Protein AF-A0A401PZD2-F1 (afdb_monomer)

Sequence (175 aa):
VLASPDSHFILQYQPGDPDLSYSVPRQEKLTFEGVVVQRAECRPAVNESYMRLKRQQIEESSKPFRLSLQLDKAVTTNYKPVSNHQYNIEYERKKKEDGKRARADRQQVLDMLFSAFEKHQYYNIKDLVDITKQPVTYLKEILREIGIYNVKGTHKNTWELKPEYRHYQSEDKSE

Radius of gyration: 40.6 Å; Cα contacts (8 Å, |Δi|>4): 79; chains: 1; bounding box: 73×60×98 Å

InterPro domains:
  IPR003196 Transcription initiation factor IIF, beta subunit [PTHR10445] (23-169)
  IPR036388 Winged helix-like DNA-binding domain superfamily [G3DSA:1.10.10.10] (101-169)
  IPR036390 Winged helix DNA-binding domain superfamily [SSF46785] (101-168)
  IPR040450 TFIIF beta subunit, HTH domain [PF02270] (102-166)

Secondary structure (DSSP, 8-state):
-PPPTT--------TT---------S---------------------HHHHHHHHHHHHHHTS-S------SS--TT--------HHHHHHHHHHHH--------HHHHHHHHHHHHHH-S-EEHHHHHHHH---HHHHHHHHHHHEEEE-SSTTTTEEEE-GGG----------

Mean predicted aligned error: 18.74 Å

Organism: Scyliorhinus torazame (NCBI:txid75743)

Structure (mmCIF, N/CA/C/O backbone):
data_AF-A0A401PZD2-F1
#
_entry.id   AF-A0A401PZD2-F1
#
loop_
_atom_site.group_PDB
_atom_site.id
_atom_site.type_symbol
_atom_site.label_atom_id
_atom_site.label_alt_id
_atom_site.label_comp_id
_atom_site.label_asym_id
_atom_site.label_entity_id
_atom_site.label_seq_id
_atom_site.pdbx_PDB_ins_code
_atom_site.Cartn_x
_atom_site.Cartn_y
_atom_site.Cartn_z
_atom_site.occupancy
_atom_site.B_iso_or_equiv
_atom_site.auth_seq_id
_atom_site.auth_comp_id
_atom_site.auth_asym_id
_atom_site.auth_atom_id
_atom_site.pdbx_PDB_model_num
ATOM 1 N N . VAL A 1 1 ? 44.143 17.917 -51.387 1.00 34.00 1 VAL A N 1
ATOM 2 C CA . VAL A 1 1 ? 44.720 19.104 -50.715 1.00 34.00 1 VAL A CA 1
ATOM 3 C C . VAL A 1 1 ? 45.339 18.612 -49.423 1.00 34.00 1 VAL A C 1
ATOM 5 O O . VAL A 1 1 ? 44.671 17.895 -48.691 1.00 34.00 1 VAL A O 1
ATOM 8 N N . LEU A 1 2 ? 46.642 18.836 -49.272 1.00 31.80 2 LEU A N 1
ATOM 9 C CA . LEU A 1 2 ? 47.513 18.228 -48.263 1.00 31.80 2 LEU A CA 1
ATOM 10 C C . LEU A 1 2 ? 47.107 18.678 -46.849 1.00 31.80 2 LEU A C 1
ATOM 12 O O . LEU A 1 2 ? 46.823 19.855 -46.643 1.00 31.80 2 LEU A O 1
ATOM 16 N N . ALA A 1 3 ? 47.051 17.737 -45.905 1.00 38.78 3 ALA A N 1
ATOM 17 C CA . ALA A 1 3 ? 46.705 18.002 -44.512 1.00 38.78 3 ALA A CA 1
ATOM 18 C C . ALA A 1 3 ? 47.879 18.690 -43.796 1.00 38.78 3 ALA A C 1
ATOM 20 O O . ALA A 1 3 ? 48.994 18.169 -43.797 1.00 38.78 3 ALA A O 1
ATOM 21 N N . SER A 1 4 ? 47.618 19.863 -43.216 1.00 35.88 4 SER A N 1
ATOM 22 C CA . SER A 1 4 ? 48.575 20.605 -42.391 1.00 35.88 4 SER A CA 1
ATOM 23 C C . SER A 1 4 ? 48.623 20.008 -40.970 1.00 35.88 4 SER A C 1
ATOM 25 O O . SER A 1 4 ? 47.561 19.616 -40.477 1.00 35.88 4 SER A O 1
ATOM 27 N N . PRO A 1 5 ? 49.785 19.942 -40.287 1.00 45.09 5 PRO A N 1
ATOM 28 C CA . PRO A 1 5 ? 49.939 19.201 -39.025 1.00 45.09 5 PRO A CA 1
ATOM 29 C C . PRO A 1 5 ? 49.240 19.826 -37.803 1.00 45.09 5 PRO A C 1
ATOM 31 O O . PRO A 1 5 ? 49.115 19.154 -36.785 1.00 45.09 5 PRO A O 1
ATOM 34 N N . ASP A 1 6 ? 48.745 21.064 -37.903 1.00 40.62 6 ASP A N 1
ATOM 35 C CA . ASP A 1 6 ? 48.256 21.855 -36.755 1.00 40.62 6 ASP A CA 1
ATOM 36 C C . ASP A 1 6 ? 46.724 21.882 -36.592 1.00 40.62 6 ASP A C 1
ATOM 38 O O . ASP A 1 6 ? 46.154 22.796 -35.998 1.00 40.62 6 ASP A O 1
ATOM 42 N N . SER A 1 7 ? 46.006 20.891 -37.122 1.00 39.03 7 SER A N 1
ATOM 43 C CA . SER A 1 7 ? 44.547 20.830 -36.947 1.00 39.03 7 SER A CA 1
ATOM 44 C C . SER A 1 7 ? 44.181 20.073 -35.669 1.00 39.03 7 SER A C 1
ATOM 46 O O . SER A 1 7 ? 44.015 18.853 -35.684 1.00 39.03 7 SER A O 1
ATOM 48 N N . HIS A 1 8 ? 44.025 20.796 -34.557 1.00 43.56 8 HIS A N 1
ATOM 49 C CA . HIS A 1 8 ? 43.395 20.258 -33.349 1.00 43.56 8 HIS A CA 1
ATOM 50 C C . HIS A 1 8 ? 41.897 20.017 -33.604 1.00 43.56 8 HIS A C 1
ATOM 52 O O . HIS A 1 8 ? 41.100 20.950 -33.696 1.00 43.56 8 HIS A O 1
ATOM 58 N N . PHE A 1 9 ? 41.505 18.749 -33.736 1.00 40.06 9 PHE A N 1
ATOM 59 C CA . PHE A 1 9 ? 40.105 18.345 -33.855 1.00 40.06 9 PHE A CA 1
ATOM 60 C C . PHE A 1 9 ? 39.443 18.335 -32.472 1.00 40.06 9 PHE A C 1
ATOM 62 O O . PHE A 1 9 ? 39.779 17.509 -31.627 1.00 40.06 9 PHE A O 1
ATOM 69 N N . ILE A 1 10 ? 38.465 19.216 -32.250 1.00 50.12 10 ILE A N 1
ATOM 70 C CA . ILE A 1 10 ? 37.582 19.136 -31.081 1.00 50.12 10 ILE A CA 1
ATOM 71 C C . ILE A 1 10 ? 36.408 18.220 -31.439 1.00 50.12 10 ILE A C 1
ATOM 73 O O . ILE A 1 10 ? 35.514 18.594 -32.199 1.00 50.12 10 ILE A O 1
ATOM 77 N N . LEU A 1 11 ? 36.414 17.000 -30.900 1.00 39.97 11 LEU A N 1
ATOM 78 C CA . LEU A 1 11 ? 35.271 16.091 -30.964 1.00 39.97 11 LEU A CA 1
ATOM 79 C C . LEU A 1 11 ? 34.223 16.545 -29.940 1.00 39.97 11 LEU A C 1
ATOM 81 O O . LEU A 1 11 ? 34.422 16.412 -28.735 1.00 39.97 11 LEU A O 1
ATOM 85 N N . GLN A 1 12 ? 33.095 17.084 -30.409 1.00 41.62 12 GLN A N 1
ATOM 86 C CA . GLN A 1 12 ? 31.931 17.314 -29.552 1.00 41.62 12 GLN A CA 1
ATOM 87 C C . GLN A 1 12 ? 31.255 15.978 -29.226 1.00 41.62 12 GLN A C 1
ATOM 89 O O . GLN A 1 12 ? 30.653 15.341 -30.090 1.00 41.62 12 GLN A O 1
ATOM 94 N N . TYR A 1 13 ? 31.348 15.587 -27.960 1.00 42.06 13 TYR A N 1
ATOM 95 C CA . TYR A 1 13 ? 30.689 14.425 -27.378 1.00 42.06 13 TYR A CA 1
ATOM 96 C C . TYR A 1 13 ? 29.192 14.702 -27.142 1.00 42.06 13 TYR A C 1
ATOM 98 O O . TYR A 1 13 ? 28.820 15.761 -26.633 1.00 42.06 13 TYR A O 1
ATOM 106 N N . GLN A 1 14 ? 28.327 13.760 -27.528 1.00 35.84 14 GLN A N 1
ATOM 107 C CA . GLN A 1 14 ? 26.912 13.749 -27.144 1.00 35.84 14 GLN A CA 1
ATOM 108 C C . GLN A 1 14 ? 26.766 12.900 -25.872 1.00 35.84 14 GLN A C 1
ATOM 110 O O . GLN A 1 14 ? 27.328 11.808 -25.824 1.00 35.84 14 GLN A O 1
ATOM 115 N N . PRO A 1 15 ? 26.038 13.367 -24.842 1.00 37.78 15 PRO A N 1
ATOM 116 C CA . PRO A 1 15 ? 25.980 12.680 -23.559 1.00 37.78 15 PRO A CA 1
ATOM 117 C C . PRO A 1 15 ? 25.155 11.392 -23.677 1.00 37.78 15 PRO A C 1
ATOM 119 O O . PRO A 1 15 ? 23.936 11.447 -23.836 1.00 37.78 15 PRO A O 1
ATOM 122 N N . GLY A 1 1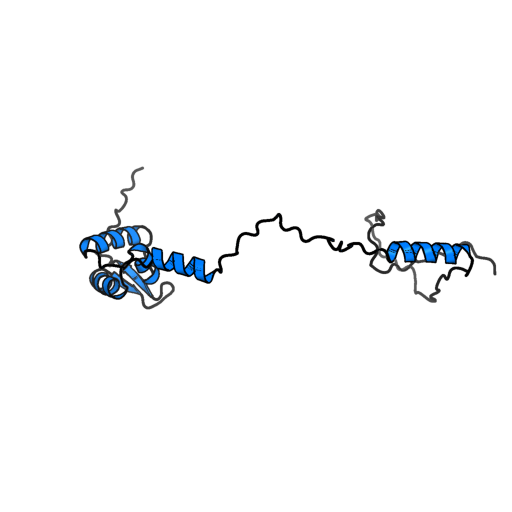6 ? 25.829 10.240 -23.613 1.00 46.94 16 GLY A N 1
ATOM 123 C CA . GLY A 1 16 ? 25.185 8.926 -23.707 1.00 46.94 16 GLY A CA 1
ATOM 124 C C . GLY A 1 16 ? 26.096 7.696 -23.604 1.00 46.94 16 GLY A C 1
ATOM 125 O O . GLY A 1 16 ? 25.576 6.618 -23.333 1.00 46.94 16 GLY A O 1
ATOM 126 N N . ASP A 1 17 ? 27.418 7.823 -23.751 1.00 36.44 17 ASP A N 1
ATOM 127 C CA . ASP A 1 17 ? 28.328 6.671 -23.664 1.00 36.44 17 ASP A CA 1
ATOM 128 C C . ASP A 1 17 ? 28.891 6.504 -22.241 1.00 36.44 17 ASP A C 1
ATOM 130 O O . ASP A 1 17 ? 29.659 7.356 -21.782 1.00 36.44 17 ASP A O 1
ATOM 134 N N . PRO A 1 18 ? 28.561 5.423 -21.516 1.00 50.41 18 PRO A N 1
ATOM 135 C CA . PRO A 1 18 ? 29.261 5.108 -20.289 1.00 50.41 18 PRO A CA 1
ATOM 136 C C . PRO A 1 18 ? 30.656 4.579 -20.645 1.00 50.41 18 PRO A C 1
ATOM 138 O O . PRO A 1 18 ? 30.788 3.662 -21.451 1.00 50.41 18 PRO A O 1
ATOM 141 N N . ASP A 1 19 ? 31.659 5.132 -19.965 1.00 44.62 19 ASP A N 1
ATOM 142 C CA . ASP A 1 19 ? 33.020 4.599 -19.824 1.00 44.62 19 ASP A CA 1
ATOM 143 C C . ASP A 1 19 ? 34.096 5.120 -20.801 1.00 44.62 19 ASP A C 1
ATOM 145 O O . ASP A 1 19 ? 34.635 4.402 -21.638 1.00 44.62 19 ASP A O 1
ATOM 149 N N . LEU A 1 20 ? 34.501 6.384 -20.612 1.00 39.00 20 LEU A N 1
ATOM 150 C CA . LEU A 1 20 ? 35.904 6.774 -20.793 1.00 39.00 20 LEU A CA 1
ATOM 151 C C . LEU A 1 20 ? 36.364 7.601 -19.583 1.00 39.00 20 LEU A C 1
ATOM 153 O O . LEU A 1 20 ? 36.108 8.801 -19.481 1.00 39.00 20 LEU A O 1
ATOM 157 N N . SER A 1 21 ? 37.044 6.951 -18.639 1.00 42.06 21 SER A N 1
ATOM 158 C CA . SER A 1 21 ? 37.696 7.619 -17.515 1.00 42.06 21 SER A CA 1
ATOM 159 C C . SER A 1 21 ? 38.954 8.353 -17.993 1.00 42.06 21 SER A C 1
ATOM 161 O O . SER A 1 21 ? 40.031 7.763 -18.082 1.00 42.06 21 SER A O 1
ATOM 163 N N . TYR A 1 22 ? 38.845 9.651 -18.271 1.00 46.91 22 TYR A N 1
ATOM 164 C CA . TYR A 1 22 ? 40.015 10.527 -18.293 1.00 46.91 22 TYR A CA 1
ATOM 165 C C . TYR A 1 22 ? 40.241 11.098 -16.894 1.00 46.91 22 TYR A C 1
ATOM 167 O O . TYR A 1 22 ? 39.348 11.693 -16.292 1.00 46.91 22 TYR A O 1
ATOM 175 N N . SER A 1 23 ? 41.452 10.914 -16.365 1.00 50.56 23 SER A N 1
ATOM 176 C CA . SER A 1 23 ? 41.914 11.619 -15.174 1.00 50.56 23 SER A CA 1
ATOM 177 C C . SER A 1 23 ? 41.970 13.113 -15.489 1.00 50.56 23 SER A C 1
ATOM 179 O O . SER A 1 23 ? 42.863 13.558 -16.209 1.00 50.56 23 SER A O 1
ATOM 181 N N . VAL A 1 24 ? 41.015 13.884 -14.977 1.00 50.50 24 VAL A N 1
ATOM 182 C CA . VAL A 1 24 ? 41.027 15.344 -15.108 1.00 50.50 24 VAL A CA 1
ATOM 183 C C . VAL A 1 24 ? 42.061 15.896 -14.116 1.00 50.50 24 VAL A C 1
ATOM 185 O O . VAL A 1 24 ? 41.876 15.723 -12.905 1.00 50.50 24 VAL A O 1
ATOM 188 N N . PRO A 1 25 ? 43.173 16.520 -14.556 1.00 50.19 25 PRO A N 1
ATOM 189 C CA . PRO A 1 25 ? 44.074 17.186 -13.628 1.00 50.19 25 PRO A CA 1
ATOM 190 C C . PRO A 1 25 ? 43.343 18.373 -12.986 1.00 50.19 25 PRO A C 1
ATOM 192 O O . PRO A 1 25 ? 42.901 19.306 -13.650 1.00 50.19 25 PRO A O 1
ATOM 195 N N . ARG A 1 26 ? 43.204 18.298 -11.660 1.00 54.94 26 ARG A N 1
ATOM 196 C CA . ARG A 1 26 ? 42.441 19.189 -10.772 1.00 54.94 26 ARG A CA 1
ATOM 197 C C . ARG A 1 26 ? 43.088 20.572 -10.597 1.00 54.94 26 ARG A C 1
ATOM 199 O O . ARG A 1 26 ? 43.367 20.974 -9.474 1.00 54.94 26 ARG A O 1
ATOM 206 N N . GLN A 1 27 ? 43.327 21.305 -11.679 1.00 62.44 27 GLN A N 1
ATOM 207 C CA . GLN A 1 27 ? 43.616 22.745 -11.643 1.00 62.44 27 GLN A CA 1
ATOM 208 C C . GLN A 1 27 ? 43.067 23.399 -12.916 1.00 62.44 27 GLN A C 1
ATOM 210 O O . GLN A 1 27 ? 43.804 23.729 -13.840 1.00 62.44 27 GLN A O 1
ATOM 215 N N . GLU A 1 28 ? 41.746 23.559 -12.982 1.00 61.34 28 GLU A N 1
ATOM 216 C CA . GLU A 1 28 ? 41.080 24.162 -14.137 1.00 61.34 28 GLU A CA 1
ATOM 217 C C . GLU A 1 28 ? 41.221 25.688 -14.100 1.00 61.34 28 GLU A C 1
ATOM 219 O O . GLU A 1 28 ? 40.458 26.407 -13.455 1.00 61.34 28 GLU A O 1
ATOM 224 N N . LYS A 1 29 ? 42.229 26.200 -14.808 1.00 71.06 29 LYS A N 1
ATOM 225 C CA . LYS A 1 29 ? 42.239 27.593 -15.251 1.00 71.06 29 LYS A CA 1
ATOM 226 C C . LYS A 1 29 ? 41.255 27.691 -16.416 1.00 71.06 29 LYS A C 1
ATOM 228 O O . LYS A 1 29 ? 41.490 27.065 -17.443 1.00 71.06 29 LYS A O 1
ATOM 233 N N . LEU A 1 30 ? 40.164 28.446 -16.259 1.00 75.62 30 LEU A N 1
ATOM 234 C CA . LEU A 1 30 ? 39.229 28.675 -17.364 1.00 75.62 30 LEU A CA 1
ATOM 235 C C . LEU A 1 30 ? 39.964 29.379 -18.513 1.00 75.62 30 LEU A C 1
ATOM 237 O O . LEU A 1 30 ? 40.428 30.512 -18.360 1.00 75.62 30 LEU A O 1
ATOM 241 N N . THR A 1 31 ? 40.052 28.706 -19.656 1.00 74.81 31 THR A N 1
ATOM 242 C CA . THR A 1 31 ? 40.594 29.243 -20.905 1.00 74.81 31 THR A CA 1
ATOM 243 C C . THR A 1 31 ? 39.548 29.133 -22.005 1.00 74.81 31 THR A C 1
ATOM 245 O O . THR A 1 31 ? 38.730 28.216 -22.030 1.00 74.81 31 THR A O 1
ATOM 248 N N . PHE A 1 32 ? 39.543 30.115 -22.902 1.00 82.50 32 PHE A N 1
ATOM 249 C CA . PHE A 1 32 ? 38.673 30.132 -24.069 1.00 82.50 32 PHE A CA 1
ATOM 250 C C . PHE A 1 32 ? 39.504 29.760 -25.298 1.00 82.50 32 PHE A C 1
ATOM 252 O O . PHE A 1 32 ? 40.365 30.536 -25.703 1.00 82.50 32 PHE A O 1
ATOM 259 N N . GLU A 1 33 ? 39.257 28.578 -25.867 1.00 84.69 33 GLU A N 1
ATOM 260 C CA . GLU A 1 33 ? 40.007 28.049 -27.021 1.00 84.69 33 GLU A CA 1
ATOM 261 C C . GLU A 1 33 ? 39.662 28.772 -28.336 1.00 84.69 33 GLU A C 1
ATOM 263 O O . GLU A 1 33 ? 40.499 28.889 -29.228 1.00 84.69 33 GLU A O 1
ATOM 268 N N . GLY A 1 34 ? 38.434 29.287 -28.474 1.00 85.94 34 GLY A N 1
ATOM 269 C CA . GLY A 1 34 ? 38.004 30.006 -29.673 1.00 85.94 34 GLY A CA 1
ATOM 270 C C . GLY A 1 34 ? 36.515 29.868 -29.989 1.00 85.94 34 GLY A C 1
ATOM 271 O O . GLY A 1 34 ? 35.734 29.295 -29.231 1.00 85.94 34 GLY A O 1
ATOM 272 N N . VAL A 1 35 ? 36.120 30.408 -31.144 1.00 89.31 35 VAL A N 1
ATOM 273 C CA . VAL A 1 35 ? 34.750 30.333 -31.672 1.00 89.31 35 VAL A CA 1
ATOM 274 C C . VAL A 1 35 ? 34.700 29.285 -32.782 1.00 89.31 35 VAL A C 1
ATOM 276 O O . VAL A 1 35 ? 35.560 29.262 -33.659 1.00 89.31 35 VAL A O 1
ATOM 279 N N . VAL A 1 36 ? 33.681 28.423 -32.773 1.00 89.38 36 VAL A N 1
ATOM 280 C CA . VAL A 1 36 ? 33.477 27.428 -33.835 1.00 89.38 36 VAL A CA 1
ATOM 281 C C . VAL A 1 36 ? 33.032 28.136 -35.112 1.00 89.38 36 VAL A C 1
ATOM 283 O O . VAL A 1 36 ? 31.911 28.630 -35.197 1.00 89.38 36 VAL A O 1
ATOM 286 N N . VAL A 1 37 ? 33.915 28.171 -36.110 1.00 92.94 37 VAL A N 1
ATOM 287 C CA . VAL A 1 37 ? 33.647 28.824 -37.403 1.00 92.94 37 VAL A CA 1
ATOM 288 C C . VAL A 1 37 ? 32.964 27.875 -38.387 1.00 92.94 37 VAL A C 1
ATOM 290 O O . VAL A 1 37 ? 32.151 28.302 -39.203 1.00 92.94 37 VAL A O 1
ATOM 293 N N . GLN A 1 38 ? 33.264 26.577 -38.314 1.00 89.12 38 GLN A N 1
ATOM 294 C CA . GLN A 1 38 ? 32.738 25.597 -39.255 1.00 89.12 38 GLN A CA 1
ATOM 295 C C . GLN A 1 38 ? 32.583 24.226 -38.605 1.00 89.12 38 GLN A C 1
ATOM 297 O O . GLN A 1 38 ? 33.407 23.803 -37.796 1.00 89.12 38 GLN A O 1
ATOM 302 N N . ARG A 1 39 ? 31.522 23.518 -38.999 1.00 91.62 39 ARG A N 1
ATOM 303 C CA . ARG A 1 39 ? 31.257 22.137 -38.602 1.00 91.62 39 ARG A CA 1
ATOM 304 C C . ARG A 1 39 ? 31.377 21.227 -39.817 1.00 91.62 39 ARG A C 1
ATOM 306 O O . ARG A 1 39 ? 30.879 21.557 -40.891 1.00 91.62 39 ARG A O 1
ATOM 313 N N . ALA A 1 40 ? 32.011 20.077 -39.625 1.00 92.62 40 ALA A N 1
ATOM 314 C CA . ALA A 1 40 ? 32.121 19.028 -40.629 1.00 92.62 40 ALA A CA 1
ATOM 315 C C . ALA A 1 40 ? 31.651 17.686 -40.054 1.00 92.62 40 ALA A C 1
ATOM 317 O O . ALA A 1 40 ? 31.706 17.465 -38.844 1.00 92.62 40 ALA A O 1
ATOM 318 N N . GLU A 1 41 ? 31.193 16.793 -40.932 1.00 92.69 41 GLU A N 1
ATOM 319 C CA . GLU A 1 41 ? 30.821 15.417 -40.596 1.00 92.69 41 GLU A CA 1
ATOM 320 C C . GLU A 1 41 ? 31.809 14.443 -41.240 1.00 92.69 41 GLU A C 1
ATOM 322 O O . GLU A 1 41 ? 31.999 14.450 -42.458 1.00 92.69 41 GLU A O 1
ATOM 327 N N . CYS A 1 42 ? 32.402 13.563 -40.435 1.00 89.00 42 CYS A N 1
ATOM 328 C CA . CYS A 1 42 ? 33.219 12.471 -40.949 1.00 89.00 42 CYS A CA 1
ATOM 329 C C . CYS A 1 42 ? 32.308 11.345 -41.437 1.00 89.00 42 CYS A C 1
ATOM 331 O O . CYS A 1 42 ? 31.670 10.661 -40.636 1.00 89.00 42 CYS A O 1
ATOM 333 N N . ARG A 1 43 ? 32.257 11.138 -42.756 1.00 87.62 43 ARG A N 1
ATOM 334 C CA . ARG A 1 43 ? 31.550 10.003 -43.355 1.00 87.62 43 ARG A CA 1
ATOM 335 C C . ARG A 1 43 ? 32.547 8.946 -43.822 1.00 87.62 43 ARG A C 1
ATOM 337 O O . ARG A 1 43 ? 33.516 9.294 -44.497 1.00 87.62 43 ARG A O 1
ATOM 344 N N . PRO A 1 44 ? 32.329 7.666 -43.485 1.00 89.44 44 PRO A N 1
ATOM 345 C CA . PRO A 1 44 ? 33.160 6.593 -44.004 1.00 89.44 44 PRO A CA 1
ATOM 346 C C . PRO A 1 44 ? 32.947 6.454 -45.513 1.00 89.44 44 PRO A C 1
ATOM 348 O O . PRO A 1 44 ? 31.840 6.652 -46.020 1.00 89.44 44 PRO A O 1
ATOM 351 N N . ALA A 1 45 ? 34.006 6.089 -46.233 1.00 90.25 45 ALA A N 1
ATOM 352 C CA . ALA A 1 45 ? 33.889 5.728 -47.638 1.00 90.25 45 ALA A CA 1
ATOM 353 C C . ALA A 1 45 ? 33.067 4.438 -47.777 1.00 90.25 45 ALA A C 1
ATOM 355 O O . ALA A 1 45 ? 33.262 3.483 -47.022 1.00 90.25 45 ALA A O 1
ATOM 356 N N . VAL A 1 46 ? 32.156 4.401 -48.753 1.00 88.94 46 VAL A N 1
ATOM 357 C CA . VAL A 1 46 ? 31.328 3.220 -49.019 1.00 88.94 46 VAL A CA 1
ATOM 358 C C . VAL A 1 46 ? 32.196 2.159 -49.688 1.00 88.94 46 VAL A C 1
ATOM 360 O O . VAL A 1 46 ? 32.439 2.201 -50.890 1.00 88.94 46 VAL A O 1
ATOM 363 N N . ASN A 1 47 ? 32.688 1.219 -48.888 1.00 94.12 47 ASN A N 1
ATOM 364 C CA . ASN A 1 47 ? 33.463 0.070 -49.333 1.00 94.12 47 ASN A CA 1
ATOM 365 C C . ASN A 1 47 ? 32.863 -1.232 -48.776 1.00 94.12 47 ASN A C 1
ATOM 367 O O . ASN A 1 47 ? 32.029 -1.232 -47.867 1.00 94.12 47 ASN A O 1
ATOM 371 N N . GLU A 1 48 ? 33.277 -2.365 -49.337 1.00 94.56 48 GLU A N 1
ATOM 372 C CA . GLU A 1 48 ? 32.755 -3.677 -48.944 1.00 94.56 48 GLU A CA 1
ATOM 373 C C . GLU A 1 48 ? 33.042 -4.004 -47.469 1.00 94.56 48 GLU A C 1
ATOM 375 O O . GLU A 1 48 ? 32.187 -4.554 -46.772 1.00 94.56 48 GLU A O 1
ATOM 380 N N . SER A 1 49 ? 34.210 -3.600 -46.959 1.00 92.81 49 SER A N 1
ATOM 381 C CA . SER A 1 49 ? 34.584 -3.799 -45.556 1.00 92.81 49 SER A CA 1
ATOM 382 C C . SER A 1 49 ? 33.677 -3.026 -44.591 1.00 92.81 49 SER A C 1
ATOM 384 O O . SER A 1 49 ? 33.252 -3.587 -43.581 1.00 92.81 49 SER A O 1
ATOM 386 N N . TYR A 1 50 ? 33.299 -1.787 -44.919 1.00 93.25 50 TYR A N 1
ATOM 387 C CA . TYR A 1 50 ? 32.345 -0.989 -44.148 1.00 93.25 50 TYR A CA 1
ATOM 388 C C . TYR A 1 50 ? 30.942 -1.596 -44.176 1.00 93.25 50 TYR A C 1
ATOM 390 O O . TYR A 1 50 ? 30.290 -1.690 -43.136 1.00 93.25 50 TYR A O 1
ATOM 398 N N . MET A 1 51 ? 30.484 -2.075 -45.337 1.00 95.25 51 MET A N 1
ATOM 399 C CA . MET A 1 51 ? 29.183 -2.746 -45.446 1.00 95.25 51 MET A CA 1
ATOM 400 C C . MET A 1 51 ? 29.151 -4.053 -44.641 1.00 95.25 51 MET A C 1
ATOM 402 O O . MET A 1 51 ? 28.139 -4.366 -44.011 1.00 95.25 51 MET A O 1
ATOM 406 N N . ARG A 1 52 ? 30.269 -4.793 -44.596 1.00 95.38 52 ARG A N 1
ATOM 407 C CA . ARG A 1 52 ? 30.428 -5.980 -43.744 1.00 95.38 52 ARG A CA 1
ATOM 408 C C . ARG A 1 52 ? 30.353 -5.628 -42.256 1.00 95.38 52 ARG A C 1
ATOM 410 O O . ARG A 1 52 ? 29.611 -6.288 -41.533 1.00 95.38 52 ARG A O 1
ATOM 417 N N . LEU A 1 53 ? 31.053 -4.579 -41.820 1.00 95.06 53 LEU A N 1
ATOM 418 C CA . LEU A 1 53 ? 30.999 -4.081 -40.441 1.00 95.06 53 LEU A CA 1
ATOM 419 C C . LEU A 1 53 ? 29.571 -3.660 -40.054 1.00 95.06 53 LEU A C 1
ATOM 421 O O . LEU A 1 53 ? 29.058 -4.060 -39.012 1.00 95.06 53 LEU A O 1
ATOM 425 N N . LYS A 1 54 ? 28.887 -2.905 -40.925 1.00 95.44 54 LYS A N 1
ATOM 426 C CA . LYS A 1 54 ? 27.495 -2.490 -40.705 1.00 95.44 54 LYS A CA 1
ATOM 427 C C . LYS A 1 54 ? 26.546 -3.675 -40.566 1.00 95.44 54 LYS A C 1
ATOM 429 O O . LYS A 1 54 ? 25.672 -3.643 -39.704 1.00 95.44 54 LYS A O 1
ATOM 434 N N . ARG A 1 55 ? 26.728 -4.727 -41.371 1.00 95.38 55 ARG A N 1
ATOM 435 C CA . ARG A 1 55 ? 25.935 -5.958 -41.263 1.00 95.38 55 ARG A CA 1
ATOM 436 C C . ARG A 1 55 ? 26.118 -6.630 -39.901 1.00 95.38 55 ARG A C 1
ATOM 438 O O . ARG A 1 55 ? 25.120 -6.981 -39.283 1.00 95.38 55 ARG A O 1
ATOM 445 N N . GLN A 1 56 ? 27.359 -6.754 -39.428 1.00 95.88 56 GLN A N 1
ATOM 446 C CA . GLN A 1 56 ? 27.666 -7.345 -38.118 1.00 95.88 56 GLN A CA 1
ATOM 447 C C . GLN A 1 56 ? 27.039 -6.545 -36.973 1.00 95.88 56 GLN A C 1
ATOM 449 O O . GLN A 1 56 ? 26.371 -7.119 -36.119 1.00 95.88 56 GLN A O 1
ATOM 454 N N . GLN A 1 57 ? 27.159 -5.214 -37.008 1.00 95.12 57 GLN A N 1
ATOM 455 C CA . GLN A 1 57 ? 26.554 -4.343 -35.999 1.00 95.12 57 GLN A CA 1
ATOM 456 C C . GLN A 1 57 ? 25.024 -4.495 -35.948 1.00 95.12 57 GLN A C 1
ATOM 458 O O . GLN A 1 57 ? 24.440 -4.558 -34.866 1.00 95.12 57 GLN A O 1
ATOM 463 N N . ILE A 1 58 ? 24.358 -4.558 -37.108 1.00 95.44 58 ILE A N 1
ATOM 464 C CA . ILE A 1 58 ? 22.904 -4.773 -37.182 1.00 95.44 58 ILE A CA 1
ATOM 465 C C . ILE A 1 58 ? 22.542 -6.154 -36.635 1.00 95.44 58 ILE A C 1
ATOM 467 O O . ILE A 1 58 ? 21.599 -6.269 -35.862 1.00 95.44 58 ILE A O 1
ATOM 471 N N . GLU A 1 59 ? 23.283 -7.199 -36.990 1.00 95.69 59 GLU A N 1
ATOM 472 C CA . GLU A 1 59 ? 23.029 -8.555 -36.502 1.00 95.69 59 GLU A CA 1
ATOM 473 C C . GLU A 1 59 ? 23.173 -8.663 -34.976 1.00 95.69 59 GLU A C 1
ATOM 475 O O . GLU A 1 59 ? 22.339 -9.279 -34.321 1.00 95.69 59 GLU A O 1
ATOM 480 N N . GLU A 1 60 ? 24.197 -8.049 -34.386 1.00 93.69 60 GLU A N 1
ATOM 481 C CA . GLU A 1 60 ? 24.404 -8.051 -32.934 1.00 93.69 60 GLU A CA 1
ATOM 482 C C . GLU A 1 60 ? 23.350 -7.228 -32.191 1.00 93.69 60 GLU A C 1
ATOM 484 O O . GLU A 1 60 ? 22.793 -7.697 -31.203 1.00 93.69 60 GLU A O 1
ATOM 489 N N . SER A 1 61 ? 23.032 -6.030 -32.688 1.00 91.19 61 SER A N 1
ATOM 490 C CA . SER A 1 61 ? 22.041 -5.136 -32.066 1.00 91.19 61 SER A CA 1
ATOM 491 C C . SER A 1 61 ? 20.591 -5.575 -32.268 1.00 91.19 61 SER A C 1
ATOM 493 O O . SER A 1 61 ? 19.736 -5.264 -31.441 1.00 91.19 61 SER A O 1
ATOM 495 N N . SER A 1 62 ? 20.294 -6.304 -33.346 1.00 92.00 62 SER A N 1
ATOM 496 C CA . SER A 1 62 ? 18.950 -6.836 -33.605 1.00 92.00 62 SER A CA 1
ATOM 497 C C . SER A 1 62 ? 18.637 -8.096 -32.799 1.00 92.00 62 SER A C 1
ATOM 499 O O . SER A 1 62 ? 17.478 -8.514 -32.761 1.00 92.00 62 SER A O 1
ATOM 501 N N . LYS A 1 63 ? 19.626 -8.692 -32.117 1.00 90.00 63 LYS A N 1
ATOM 502 C CA . LYS A 1 63 ? 19.393 -9.811 -31.199 1.00 90.00 63 LYS A CA 1
ATOM 503 C C . LYS A 1 63 ? 18.674 -9.291 -29.946 1.00 90.00 63 LYS A C 1
ATOM 505 O O . LYS A 1 63 ? 19.244 -8.494 -29.202 1.00 90.00 63 LYS A O 1
ATOM 510 N N . PRO A 1 64 ? 17.429 -9.723 -29.673 1.00 88.38 64 PRO A N 1
ATOM 511 C CA . PRO A 1 64 ? 16.711 -9.275 -28.488 1.00 88.38 64 PRO A CA 1
ATOM 512 C C . PRO A 1 64 ? 17.374 -9.826 -27.218 1.00 88.38 64 PRO A C 1
ATOM 514 O O . PRO A 1 64 ? 17.717 -11.004 -27.144 1.00 88.38 64 PRO A O 1
ATOM 517 N N . PHE A 1 65 ? 17.491 -8.994 -26.179 1.00 84.31 65 PHE A N 1
ATOM 518 C CA . PHE A 1 65 ? 18.079 -9.397 -24.892 1.00 84.31 65 PHE A CA 1
ATOM 519 C C . PHE A 1 65 ? 17.262 -10.481 -24.163 1.00 84.31 65 PHE A C 1
ATOM 521 O O . PHE A 1 65 ? 17.789 -11.215 -23.329 1.00 84.31 65 PHE A O 1
ATOM 528 N N . ARG A 1 66 ? 15.959 -10.591 -24.456 1.00 86.44 66 ARG A N 1
ATOM 529 C CA . ARG A 1 66 ? 15.059 -11.594 -23.872 1.00 86.44 66 ARG A CA 1
ATOM 530 C C . ARG A 1 66 ? 14.336 -12.359 -24.969 1.00 86.44 66 ARG A C 1
ATOM 532 O O . ARG A 1 66 ? 13.752 -11.754 -25.863 1.00 86.44 66 ARG A O 1
ATOM 539 N N . LEU A 1 67 ? 14.321 -13.682 -24.839 1.00 83.94 67 LEU A N 1
ATOM 540 C CA . LEU A 1 67 ? 13.571 -14.595 -25.695 1.00 83.94 67 LEU A CA 1
ATOM 541 C C . LEU A 1 67 ? 12.492 -15.274 -24.850 1.00 83.94 67 LEU A C 1
ATOM 543 O O . LEU A 1 67 ? 12.798 -15.947 -23.867 1.00 83.94 67 LEU A O 1
ATOM 547 N N . SER A 1 68 ? 11.225 -15.094 -25.216 1.00 82.44 68 SER A N 1
ATOM 548 C CA . SER A 1 68 ? 10.136 -15.892 -24.655 1.00 82.44 68 SER A CA 1
ATOM 549 C C . SER A 1 68 ? 10.147 -17.268 -25.318 1.00 82.44 68 SER A C 1
ATOM 551 O O . SER A 1 68 ? 9.795 -17.390 -26.491 1.00 82.44 68 SER A O 1
ATOM 553 N N . LEU A 1 69 ? 10.545 -18.302 -24.583 1.00 85.50 69 LEU A N 1
ATOM 554 C CA . LEU A 1 69 ? 10.420 -19.682 -25.041 1.00 85.50 69 LEU A CA 1
ATOM 555 C C . LEU A 1 69 ? 9.003 -20.174 -24.744 1.00 85.50 69 LEU A C 1
ATOM 557 O O . LEU A 1 69 ? 8.601 -20.258 -23.582 1.00 85.50 69 LEU A O 1
ATOM 561 N N . GLN A 1 70 ? 8.234 -20.475 -25.791 1.00 83.31 70 GLN A N 1
ATOM 562 C CA . GLN A 1 70 ? 6.971 -21.183 -25.623 1.00 83.31 70 GLN A CA 1
ATOM 563 C C . GLN A 1 70 ? 7.275 -22.621 -25.206 1.00 83.31 70 GLN A C 1
ATOM 565 O O . GLN A 1 70 ? 8.075 -23.309 -25.838 1.00 83.31 70 GLN A O 1
ATOM 570 N N . LEU A 1 71 ? 6.657 -23.060 -24.113 1.00 82.56 71 LEU A N 1
ATOM 571 C CA . LEU A 1 71 ? 6.745 -24.447 -23.685 1.00 82.56 71 LEU A CA 1
ATOM 572 C C . LEU A 1 71 ? 5.780 -25.269 -24.537 1.00 82.56 71 LEU A C 1
ATOM 574 O O . LEU A 1 71 ? 4.592 -24.965 -24.586 1.00 82.56 71 LEU A O 1
ATOM 578 N N . ASP A 1 72 ? 6.297 -26.319 -25.169 1.00 83.06 72 ASP A N 1
ATOM 579 C CA . ASP A 1 72 ? 5.515 -27.245 -26.001 1.00 83.06 72 ASP A CA 1
ATOM 580 C C . ASP A 1 72 ? 4.424 -27.973 -25.190 1.00 83.06 72 ASP A C 1
ATOM 582 O O . ASP A 1 72 ? 3.368 -28.349 -25.690 1.00 83.06 72 ASP A O 1
ATOM 586 N N . LYS A 1 73 ? 4.651 -28.128 -23.880 1.00 83.38 73 LYS A N 1
ATOM 587 C CA . LYS A 1 73 ? 3.690 -28.711 -22.942 1.00 83.38 73 LYS A CA 1
ATOM 588 C C . LYS A 1 73 ? 3.497 -27.794 -21.745 1.00 83.38 73 LYS A C 1
ATOM 590 O O . LYS A 1 73 ? 4.457 -27.245 -21.203 1.00 83.38 73 LYS A O 1
ATOM 595 N N . ALA A 1 74 ? 2.249 -27.668 -21.301 1.00 75.12 74 ALA A N 1
ATOM 596 C CA . ALA A 1 74 ? 1.932 -26.957 -20.073 1.00 75.12 74 ALA A CA 1
ATOM 597 C C . ALA A 1 74 ? 2.598 -27.659 -18.877 1.00 75.12 74 ALA A C 1
ATOM 599 O O . ALA A 1 74 ? 2.412 -28.858 -18.669 1.00 75.12 74 ALA A O 1
ATOM 600 N N . VAL A 1 75 ? 3.364 -26.912 -18.078 1.00 72.50 75 VAL A N 1
ATOM 601 C CA . VAL A 1 75 ? 3.954 -27.411 -16.826 1.00 72.50 75 VAL A CA 1
ATOM 602 C C . VAL A 1 75 ? 2.836 -27.517 -15.790 1.00 72.50 75 VAL A C 1
ATOM 604 O O . VAL A 1 75 ? 2.528 -26.562 -15.079 1.00 72.50 75 VAL A O 1
ATOM 607 N N . THR A 1 76 ? 2.184 -28.677 -15.741 1.00 68.31 76 THR A N 1
ATOM 608 C CA . THR A 1 76 ? 1.090 -28.989 -14.805 1.00 68.31 76 THR A CA 1
ATOM 609 C C . THR A 1 76 ? 1.587 -29.484 -13.444 1.00 68.31 76 THR A C 1
ATOM 611 O O . THR A 1 76 ? 0.783 -29.698 -12.543 1.00 68.31 76 THR A O 1
ATOM 614 N N . THR A 1 77 ? 2.901 -29.644 -13.260 1.00 68.69 77 THR A N 1
ATOM 615 C CA . THR A 1 77 ? 3.515 -30.173 -12.028 1.00 68.69 77 THR A CA 1
ATOM 616 C C . THR A 1 77 ? 3.534 -29.178 -10.869 1.00 68.69 77 THR A C 1
ATOM 618 O O . THR A 1 77 ? 3.863 -29.550 -9.746 1.00 68.69 77 THR A O 1
ATOM 621 N N . ASN A 1 78 ? 3.193 -27.912 -11.117 1.00 65.56 78 ASN A N 1
ATOM 622 C CA . ASN A 1 78 ? 3.285 -26.865 -10.109 1.00 65.56 78 ASN A CA 1
ATOM 623 C C . ASN A 1 78 ? 1.904 -26.626 -9.497 1.00 65.56 78 ASN A C 1
ATOM 625 O O . ASN A 1 78 ? 1.064 -25.940 -10.085 1.00 65.56 78 ASN A O 1
ATOM 629 N N . TYR A 1 79 ? 1.683 -27.173 -8.300 1.00 68.56 79 TYR A N 1
ATOM 630 C CA . TYR A 1 79 ? 0.545 -26.809 -7.461 1.00 68.56 79 TYR A CA 1
ATOM 631 C C . TYR A 1 79 ? 0.611 -25.307 -7.165 1.00 68.56 79 TYR A C 1
ATOM 633 O O . TYR A 1 79 ? 1.498 -24.838 -6.450 1.00 68.56 79 TYR A O 1
ATOM 641 N N . LYS A 1 80 ? -0.310 -24.535 -7.745 1.00 70.75 80 LYS A N 1
ATOM 642 C CA . LYS A 1 80 ? -0.482 -23.125 -7.398 1.00 70.75 80 LYS A CA 1
ATOM 643 C C . LYS A 1 80 ? -1.453 -23.066 -6.221 1.00 70.75 80 LYS A C 1
ATOM 645 O O . LYS A 1 80 ? -2.602 -23.469 -6.409 1.00 70.75 80 LYS A O 1
ATOM 650 N N . PRO A 1 81 ? -1.038 -22.595 -5.031 1.00 73.00 81 PRO A N 1
ATOM 651 C CA . PRO A 1 81 ? -1.983 -22.407 -3.943 1.00 73.00 81 PRO A CA 1
ATOM 652 C C . PRO A 1 81 ? -3.078 -21.458 -4.428 1.00 73.00 81 PRO A C 1
ATOM 654 O O . PRO A 1 81 ? -2.789 -20.390 -4.974 1.00 73.00 81 PRO A O 1
ATOM 657 N N . VAL A 1 82 ? -4.334 -21.878 -4.279 1.00 72.81 82 VAL A N 1
ATOM 658 C CA . VAL A 1 82 ? -5.481 -21.040 -4.623 1.00 72.81 82 VAL A CA 1
ATOM 659 C C . VAL A 1 82 ? -5.407 -19.814 -3.724 1.00 72.81 82 VAL A C 1
ATOM 661 O O . VAL A 1 82 ? -5.495 -19.930 -2.502 1.00 72.81 82 VAL A O 1
ATOM 664 N N . SER A 1 83 ? -5.182 -18.644 -4.321 1.00 75.50 83 SER A N 1
ATOM 665 C CA . SER A 1 83 ? -5.142 -17.389 -3.583 1.00 75.50 83 SER A CA 1
ATOM 666 C C . SER A 1 83 ? -6.510 -17.172 -2.952 1.00 75.50 83 SER A C 1
ATOM 668 O O . SER A 1 83 ? -7.483 -16.889 -3.656 1.00 75.50 83 SER A O 1
ATOM 670 N N . ASN A 1 84 ? -6.599 -17.333 -1.635 1.00 79.31 84 ASN A N 1
ATOM 671 C CA . ASN A 1 84 ? -7.817 -16.985 -0.935 1.00 79.31 84 ASN A CA 1
ATOM 672 C C . ASN A 1 84 ? -7.998 -15.467 -1.033 1.00 79.31 84 ASN A C 1
ATOM 674 O O . ASN A 1 84 ? -7.079 -14.705 -0.729 1.00 79.31 84 ASN A O 1
ATOM 678 N N . HIS A 1 85 ? -9.154 -15.023 -1.516 1.00 84.44 85 HIS A N 1
ATOM 679 C CA . HIS A 1 85 ? -9.410 -13.603 -1.700 1.00 84.44 85 HIS A CA 1
ATOM 680 C C . HIS A 1 85 ? -9.370 -12.889 -0.339 1.00 84.44 85 HIS A C 1
ATOM 682 O O . HIS A 1 85 ? -9.907 -13.404 0.643 1.00 84.44 85 HIS A O 1
ATOM 688 N N . GLN A 1 86 ? -8.792 -11.684 -0.282 1.00 85.12 86 GLN A N 1
ATOM 689 C CA . GLN A 1 86 ? -8.612 -10.922 0.965 1.00 85.12 86 GLN A CA 1
ATOM 690 C C . GLN A 1 86 ? -9.919 -10.766 1.759 1.00 85.12 86 GLN A C 1
ATOM 692 O O . GLN A 1 86 ? -9.919 -10.812 2.986 1.00 85.12 86 GLN A O 1
ATOM 697 N N . TYR A 1 87 ? -11.047 -10.633 1.054 1.00 85.81 87 TYR A N 1
ATOM 698 C CA . TYR A 1 87 ? -12.373 -10.575 1.672 1.00 85.81 87 TYR A CA 1
ATOM 699 C C . TYR A 1 87 ? -12.714 -11.829 2.484 1.00 85.81 87 TYR A C 1
ATOM 701 O O . TYR A 1 87 ? -13.301 -11.710 3.551 1.00 85.81 87 TYR A O 1
ATOM 709 N N . ASN A 1 88 ? -12.354 -13.020 1.999 1.00 87.81 88 ASN A N 1
ATOM 710 C CA . ASN A 1 88 ? -12.672 -14.265 2.690 1.00 87.81 88 ASN A CA 1
ATOM 711 C C . ASN A 1 88 ? -11.821 -14.425 3.959 1.00 87.81 88 ASN A C 1
ATOM 713 O O . ASN A 1 88 ? -12.344 -14.768 5.013 1.00 87.81 88 ASN A O 1
ATOM 717 N N . ILE A 1 89 ? -10.536 -14.064 3.886 1.00 87.94 89 ILE A N 1
ATOM 718 C CA . ILE A 1 89 ? -9.637 -14.039 5.051 1.00 87.94 89 ILE A CA 1
ATOM 719 C C . ILE A 1 89 ? -10.183 -13.084 6.124 1.00 87.94 89 ILE A C 1
ATOM 721 O O . ILE A 1 89 ? -10.273 -13.434 7.299 1.00 87.94 89 ILE A O 1
ATOM 725 N N . GLU A 1 90 ? -10.600 -11.882 5.718 1.00 86.44 90 GLU A N 1
ATOM 726 C CA . GLU A 1 90 ? -11.169 -10.894 6.636 1.00 86.44 90 GLU A CA 1
ATOM 727 C C . GLU A 1 90 ? -12.532 -11.331 7.194 1.00 86.44 90 GLU A C 1
ATOM 729 O O . GLU A 1 90 ? -12.840 -11.064 8.355 1.00 86.44 90 GLU A O 1
ATOM 734 N N . TYR A 1 91 ? -13.347 -12.027 6.397 1.00 86.69 91 TYR A N 1
ATOM 735 C CA . TYR A 1 91 ? -14.627 -12.579 6.834 1.00 86.69 91 TYR A CA 1
ATOM 736 C C . TYR A 1 91 ? -14.443 -13.641 7.925 1.00 86.69 91 TYR A C 1
ATOM 738 O O . TYR A 1 91 ? -15.104 -13.573 8.965 1.00 86.69 91 TYR A O 1
ATOM 746 N N . GLU A 1 92 ? -13.518 -14.583 7.728 1.00 85.56 92 GLU A N 1
ATOM 747 C CA . GLU A 1 92 ? -13.174 -15.600 8.728 1.00 85.56 92 GLU A CA 1
ATOM 748 C C . GLU A 1 92 ? -12.610 -14.967 10.007 1.00 85.56 92 GLU A C 1
ATOM 750 O O . GLU A 1 92 ? -13.024 -15.324 11.115 1.00 85.56 92 GLU A O 1
ATOM 755 N N . ARG A 1 93 ? -11.729 -13.966 9.869 1.00 85.56 93 ARG A N 1
ATOM 756 C CA . ARG A 1 93 ? -11.163 -13.216 10.999 1.00 85.56 93 ARG A CA 1
ATOM 757 C C . ARG A 1 93 ? -12.249 -12.502 11.805 1.00 85.56 93 ARG A C 1
ATOM 759 O O . ARG A 1 93 ? -12.322 -12.676 13.020 1.00 85.56 93 ARG A O 1
ATOM 766 N N . LYS A 1 94 ? -13.144 -11.768 11.137 1.00 82.81 94 LYS A N 1
ATOM 767 C CA . LYS A 1 94 ? -14.273 -11.082 11.785 1.00 82.81 94 LYS A CA 1
ATOM 768 C C . LYS A 1 94 ? -15.217 -12.052 12.478 1.00 82.81 94 LYS A C 1
ATOM 770 O O . LYS A 1 94 ? -15.615 -11.795 13.605 1.00 82.81 94 LYS A O 1
ATOM 775 N N . LYS A 1 95 ? -15.541 -13.193 11.863 1.00 80.38 95 LYS A N 1
ATOM 776 C CA . LYS A 1 95 ? -16.383 -14.225 12.494 1.00 80.38 95 LYS A CA 1
ATOM 777 C C . LYS A 1 95 ? -15.791 -14.761 13.797 1.00 80.38 95 LYS A C 1
ATOM 779 O O . LYS A 1 95 ? -16.552 -15.096 14.702 1.00 80.38 95 LYS A O 1
ATOM 784 N N . LYS A 1 96 ? -14.462 -14.845 13.885 1.00 75.62 96 LYS A N 1
ATOM 785 C CA . LYS A 1 96 ? -13.746 -15.301 15.080 1.00 75.62 96 LYS A CA 1
ATOM 786 C C . LYS A 1 96 ? -13.625 -14.210 16.150 1.00 75.62 96 LYS A C 1
ATOM 788 O O . LYS A 1 96 ? -13.751 -14.514 17.331 1.00 75.62 96 LYS A O 1
ATOM 793 N N . GLU A 1 97 ? -13.377 -12.964 15.749 1.00 69.94 97 GLU A N 1
ATOM 794 C CA . GLU A 1 97 ? -13.127 -11.842 16.668 1.00 69.94 97 GLU A CA 1
ATOM 795 C C . GLU A 1 97 ? -14.398 -11.130 17.156 1.00 69.94 97 GLU A C 1
ATOM 797 O O . GLU A 1 97 ? -14.459 -10.745 18.322 1.00 69.94 97 GLU A O 1
ATOM 802 N N . ASP A 1 98 ? -15.439 -11.008 16.324 1.00 63.19 98 ASP A N 1
ATOM 803 C CA . ASP A 1 98 ? -16.753 -10.458 16.708 1.00 63.19 98 ASP A CA 1
ATOM 804 C C . ASP A 1 98 ? -17.609 -11.484 17.475 1.00 63.19 98 ASP A C 1
ATOM 806 O O . ASP A 1 98 ? -18.846 -11.448 17.453 1.00 63.19 98 ASP A O 1
ATOM 810 N N . GLY A 1 99 ? -16.961 -12.406 18.196 1.00 58.66 99 GLY A N 1
ATOM 811 C CA . GLY A 1 99 ? -17.612 -13.172 19.249 1.00 58.66 99 GLY A CA 1
ATOM 812 C C . GLY A 1 99 ? -18.378 -12.200 20.145 1.00 58.66 99 GLY A C 1
ATOM 813 O O . GLY A 1 99 ? -17.817 -11.208 20.608 1.00 58.66 99 GLY A O 1
ATOM 814 N N . LYS A 1 100 ? -19.688 -12.439 20.290 1.00 61.62 100 LYS A N 1
ATOM 815 C CA . LYS A 1 100 ? -20.665 -11.554 20.942 1.00 61.62 100 LYS A CA 1
ATOM 816 C C . LYS A 1 100 ? -20.027 -10.859 22.145 1.00 61.62 100 LYS A C 1
ATOM 818 O O . LYS A 1 100 ? -19.743 -11.517 23.142 1.00 61.62 100 LYS A O 1
ATOM 823 N N . ARG A 1 101 ? -19.815 -9.542 22.040 1.00 68.06 101 ARG A N 1
ATOM 824 C CA . ARG A 1 101 ? -19.361 -8.683 23.142 1.00 68.06 101 ARG A CA 1
ATOM 825 C C . ARG A 1 101 ? -20.448 -8.666 24.216 1.00 68.06 101 ARG A C 1
ATOM 827 O O . ARG A 1 101 ? -21.305 -7.783 24.234 1.00 68.06 101 ARG A O 1
ATOM 834 N N . ALA A 1 102 ? -20.493 -9.720 25.0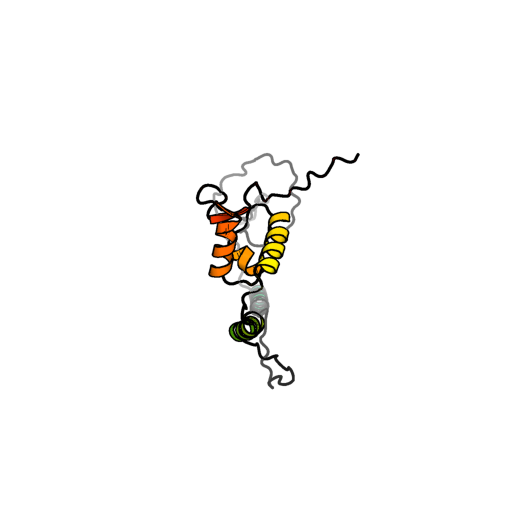22 1.00 73.69 102 ALA A N 1
ATOM 835 C CA . ALA A 1 102 ? -21.404 -9.833 26.142 1.00 73.69 102 ALA A CA 1
ATOM 836 C C . ALA A 1 102 ? -21.022 -8.769 27.171 1.00 73.69 102 ALA A C 1
ATOM 838 O O . ALA A 1 102 ? -19.836 -8.519 27.395 1.00 73.69 102 ALA A O 1
ATOM 839 N N . ARG A 1 103 ? -22.035 -8.137 27.772 1.00 82.00 103 ARG A N 1
ATOM 840 C CA . ARG A 1 103 ? -21.810 -7.208 28.879 1.00 82.00 103 ARG A CA 1
ATOM 841 C C . ARG A 1 103 ? -21.165 -7.997 30.013 1.00 82.00 103 ARG A C 1
ATOM 843 O O . ARG A 1 103 ? -21.779 -8.935 30.518 1.00 82.00 103 ARG A O 1
ATOM 850 N N . ALA A 1 104 ? -19.927 -7.650 30.340 1.00 82.38 104 ALA A N 1
ATOM 851 C CA . ALA A 1 104 ? -19.265 -8.159 31.531 1.00 82.38 104 ALA A CA 1
ATOM 852 C C . ALA A 1 104 ? -19.846 -7.482 32.780 1.00 82.38 104 ALA A C 1
ATOM 854 O O . ALA A 1 104 ? -20.565 -6.483 32.677 1.00 82.38 104 ALA A O 1
ATOM 855 N N . ASP A 1 105 ? -19.543 -8.037 33.951 1.00 89.75 105 ASP A N 1
ATOM 856 C CA . ASP A 1 105 ? -19.973 -7.447 35.212 1.00 89.75 105 ASP A CA 1
ATOM 857 C C . ASP A 1 105 ? -19.372 -6.046 35.411 1.00 89.75 105 ASP A C 1
ATOM 859 O O . ASP A 1 105 ? -18.237 -5.770 35.006 1.00 89.75 105 ASP A O 1
ATOM 863 N N . ARG A 1 106 ? -20.136 -5.154 36.050 1.00 87.94 106 ARG A N 1
ATOM 864 C CA . ARG A 1 106 ? -19.755 -3.745 36.211 1.00 87.94 106 ARG A CA 1
ATOM 865 C C . ARG A 1 106 ? -18.426 -3.611 36.951 1.00 87.94 106 ARG A C 1
ATOM 867 O O . ARG A 1 106 ? -17.615 -2.773 36.565 1.00 87.94 106 ARG A O 1
ATOM 874 N N . GLN A 1 107 ? -18.192 -4.435 37.974 1.00 88.31 107 GLN A N 1
ATOM 875 C CA . GLN A 1 107 ? -16.961 -4.378 38.760 1.00 88.31 107 GLN A CA 1
ATOM 876 C C . GLN A 1 107 ? -15.743 -4.786 37.924 1.00 88.31 107 GLN A C 1
ATOM 878 O O . GLN A 1 107 ? -14.740 -4.081 37.903 1.00 88.31 107 GLN A O 1
ATOM 883 N N . GLN A 1 108 ? -15.868 -5.853 37.137 1.00 89.75 108 GLN A N 1
ATOM 884 C CA . GLN A 1 108 ? -14.795 -6.314 36.258 1.00 89.75 108 GLN A CA 1
ATOM 885 C C . GLN A 1 108 ? -14.414 -5.262 35.202 1.00 89.75 108 GLN A C 1
ATOM 887 O O . GLN A 1 108 ? -13.239 -5.085 34.882 1.00 89.75 108 GLN A O 1
ATOM 892 N N . VAL A 1 109 ? -15.402 -4.553 34.643 1.00 89.88 109 VAL A N 1
ATOM 893 C CA . VAL A 1 109 ? -15.147 -3.484 33.665 1.00 89.88 109 VAL A CA 1
ATOM 894 C C . VAL A 1 109 ? -14.451 -2.290 34.311 1.00 89.88 109 VAL A C 1
ATOM 896 O O . VAL A 1 109 ? -13.568 -1.708 33.684 1.00 89.88 109 VAL A O 1
ATOM 899 N N . LEU A 1 110 ? -14.804 -1.946 35.552 1.00 89.25 110 LEU A N 1
ATOM 900 C CA . LEU A 1 110 ? -14.119 -0.899 36.313 1.00 89.25 110 LEU A CA 1
ATOM 901 C C . LEU A 1 110 ? -12.642 -1.231 36.522 1.00 89.25 110 LEU A C 1
ATOM 903 O O . LEU A 1 110 ? -11.796 -0.398 36.209 1.00 89.25 110 LEU A O 1
ATOM 907 N N . ASP A 1 111 ? -12.331 -2.450 36.958 1.00 90.12 111 ASP A N 1
ATOM 908 C CA . ASP A 1 111 ? -10.949 -2.877 37.190 1.00 90.12 111 ASP A CA 1
ATOM 909 C C . ASP A 1 111 ? -10.123 -2.805 35.891 1.00 90.12 111 ASP A C 1
ATOM 911 O O . ASP A 1 111 ? -9.032 -2.236 35.868 1.00 90.12 111 ASP A O 1
ATOM 915 N N . MET A 1 112 ? -10.683 -3.272 34.765 1.00 90.19 112 MET A N 1
ATOM 916 C CA . MET A 1 112 ? -10.039 -3.158 33.447 1.00 90.19 112 MET A CA 1
ATOM 917 C C . MET A 1 112 ? -9.829 -1.705 33.005 1.00 90.19 112 MET A C 1
ATOM 919 O O . MET A 1 112 ? -8.808 -1.390 32.388 1.00 90.19 112 MET A O 1
ATOM 923 N N . LEU A 1 113 ? -10.790 -0.819 33.287 1.00 89.88 113 LEU A N 1
ATOM 924 C CA . LEU A 1 113 ? -10.669 0.606 32.986 1.00 89.88 113 LEU A CA 1
ATOM 925 C C . LEU A 1 113 ? -9.560 1.243 33.825 1.00 89.88 113 LEU A C 1
ATOM 927 O O . LEU A 1 113 ? -8.734 1.959 33.263 1.00 89.88 113 LEU A O 1
ATOM 931 N N . PHE A 1 114 ? -9.487 0.954 35.125 1.00 88.88 114 PHE A N 1
ATOM 932 C CA . PHE A 1 114 ? -8.424 1.471 35.988 1.00 88.88 114 PHE A CA 1
ATOM 933 C C . PHE A 1 114 ? -7.038 1.008 35.524 1.00 88.88 114 PHE A C 1
ATOM 935 O O . PHE A 1 114 ? -6.163 1.852 35.342 1.00 88.88 114 PHE A O 1
ATOM 942 N N . SER A 1 115 ? -6.860 -0.275 35.191 1.00 89.12 115 SER A N 1
ATOM 943 C CA . SER A 1 115 ? -5.596 -0.777 34.626 1.00 89.12 115 SER A CA 1
ATOM 944 C C . SER A 1 115 ? -5.248 -0.165 33.263 1.00 89.12 115 SER A C 1
ATOM 946 O O . SER A 1 115 ? -4.074 -0.046 32.906 1.00 89.12 115 SER A O 1
ATOM 948 N N . ALA A 1 116 ? -6.246 0.209 32.455 1.00 90.44 116 ALA A N 1
ATOM 949 C CA . ALA A 1 116 ? -5.999 0.916 31.202 1.00 90.44 116 ALA A CA 1
ATOM 950 C C . ALA A 1 116 ? -5.497 2.340 31.479 1.00 90.44 116 ALA A C 1
ATOM 952 O O . ALA A 1 116 ? -4.454 2.725 30.940 1.00 90.44 116 ALA A O 1
ATOM 953 N N . PHE A 1 117 ? -6.202 3.089 32.334 1.00 88.12 117 PHE A N 1
ATOM 954 C CA . PHE A 1 117 ? -5.883 4.474 32.701 1.00 88.12 117 PHE A CA 1
ATOM 955 C C . PHE A 1 117 ? -4.579 4.631 33.490 1.00 88.12 117 PHE A C 1
ATOM 957 O O . PHE A 1 117 ? -3.960 5.690 33.435 1.00 88.12 117 PHE A O 1
ATOM 964 N N . GLU A 1 118 ? -4.124 3.575 34.159 1.00 86.25 118 GLU A N 1
ATOM 965 C CA . GLU A 1 118 ? -2.789 3.513 34.756 1.00 86.25 118 GLU A CA 1
ATOM 966 C C . GLU A 1 118 ? -1.682 3.641 33.695 1.00 86.25 118 GLU A C 1
ATOM 968 O O . GLU A 1 118 ? -0.679 4.315 33.914 1.00 86.25 118 GLU A O 1
ATOM 973 N N . LYS A 1 119 ? -1.885 3.071 32.498 1.00 87.25 119 LYS A 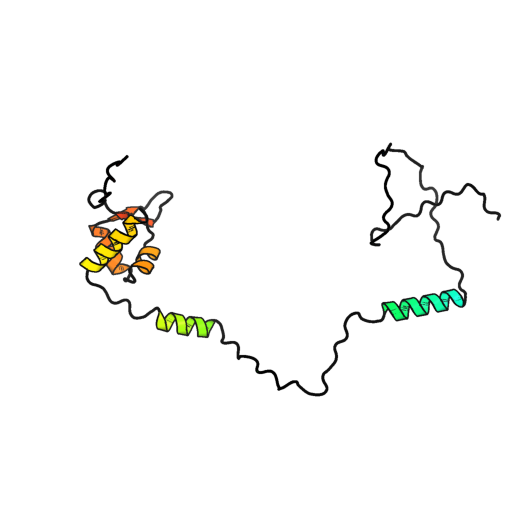N 1
ATOM 974 C CA . LYS A 1 119 ? -0.909 3.142 31.395 1.00 87.25 119 LYS A CA 1
ATOM 975 C C . LYS A 1 119 ? -0.940 4.474 30.650 1.00 87.25 119 LYS A C 1
ATOM 977 O O . LYS A 1 119 ? 0.104 4.955 30.222 1.00 87.25 119 LYS A O 1
ATOM 982 N N . HIS A 1 120 ? -2.127 5.048 30.451 1.00 86.12 120 HIS A N 1
ATOM 983 C CA . HIS A 1 120 ? -2.284 6.350 29.799 1.00 86.12 120 HIS A CA 1
ATOM 984 C C . HIS A 1 120 ? -3.377 7.171 30.475 1.00 86.12 120 HIS A C 1
ATOM 986 O O . HIS A 1 120 ? -4.494 6.705 30.674 1.00 86.12 120 HIS A O 1
ATOM 992 N N . GLN A 1 121 ? -3.082 8.444 30.735 1.00 84.94 121 GLN A N 1
ATOM 993 C CA . GLN A 1 121 ? -4.010 9.358 31.407 1.00 84.94 121 GLN A CA 1
ATOM 994 C C . GLN A 1 121 ? -5.271 9.670 30.584 1.00 84.94 121 GLN A C 1
ATOM 996 O O . GLN A 1 121 ? -6.320 9.956 31.159 1.00 84.94 121 GLN A O 1
ATOM 1001 N N . TYR A 1 122 ? -5.173 9.618 29.253 1.00 87.44 122 TYR A N 1
ATOM 1002 C CA . TYR A 1 122 ? -6.249 9.976 28.331 1.00 87.44 122 TYR A CA 1
ATOM 1003 C C . TYR A 1 122 ? -6.454 8.852 27.319 1.00 87.44 122 TYR A C 1
ATOM 1005 O O . TYR A 1 122 ? -5.498 8.432 26.669 1.00 87.44 122 TYR A O 1
ATOM 1013 N N . TYR A 1 123 ? -7.702 8.419 27.130 1.00 91.12 123 TYR A N 1
ATOM 1014 C CA . TYR A 1 123 ? -8.059 7.445 26.094 1.00 91.12 123 TYR A CA 1
ATOM 1015 C C . TYR A 1 123 ? -9.205 7.925 25.214 1.00 91.12 123 TYR A C 1
ATOM 1017 O O . TYR A 1 123 ? -10.116 8.624 25.662 1.00 91.12 123 TYR A O 1
ATOM 1025 N N . ASN A 1 124 ? -9.209 7.485 23.956 1.00 91.12 124 ASN A N 1
ATOM 1026 C CA . ASN A 1 124 ? -10.384 7.581 23.101 1.00 91.12 124 ASN A CA 1
ATOM 1027 C C . ASN A 1 124 ? -11.378 6.462 23.456 1.00 91.12 124 ASN A C 1
ATOM 1029 O O . ASN A 1 124 ? -10.989 5.349 23.807 1.00 91.12 124 ASN A O 1
ATOM 1033 N N . ILE A 1 125 ? -12.679 6.721 23.292 1.00 89.56 125 ILE A N 1
ATOM 1034 C CA . ILE A 1 125 ? -13.716 5.696 23.462 1.00 89.56 125 ILE A CA 1
ATOM 1035 C C . ILE A 1 125 ? -13.477 4.475 22.560 1.00 89.56 125 ILE A C 1
ATOM 1037 O O . ILE A 1 125 ? -13.824 3.367 22.948 1.00 89.56 125 ILE A O 1
ATOM 1041 N N . LYS A 1 126 ? -12.870 4.659 21.377 1.00 90.31 126 LYS A N 1
ATOM 1042 C CA . LYS A 1 126 ? -12.522 3.550 20.473 1.00 90.31 126 LYS A CA 1
ATOM 1043 C C . LYS A 1 126 ? -11.510 2.591 21.103 1.00 90.31 126 LYS A C 1
ATOM 1045 O O . LYS A 1 126 ? -11.739 1.388 21.103 1.00 90.31 126 LYS A O 1
ATOM 1050 N N . ASP A 1 127 ? -10.465 3.130 21.715 1.00 91.12 127 ASP A N 1
ATOM 1051 C CA . ASP A 1 127 ? -9.400 2.326 22.314 1.00 91.12 127 ASP A CA 1
ATOM 1052 C C . ASP A 1 127 ? -9.914 1.589 23.558 1.00 91.12 127 ASP A C 1
ATOM 1054 O O . ASP A 1 127 ? -9.649 0.403 23.738 1.00 91.12 127 ASP A O 1
ATOM 1058 N N . LEU A 1 128 ? -10.750 2.247 24.373 1.00 89.38 128 LEU A N 1
ATOM 1059 C CA . LEU A 1 128 ? -11.392 1.613 25.533 1.00 89.38 128 LEU A CA 1
ATOM 1060 C C . LEU A 1 128 ? -12.317 0.460 25.125 1.00 89.38 128 LEU A C 1
ATOM 1062 O O . LEU A 1 128 ? -12.385 -0.556 25.817 1.00 89.38 128 LEU A O 1
ATOM 1066 N N . VAL A 1 129 ? -13.011 0.593 23.994 1.00 89.88 129 VAL A N 1
ATOM 1067 C CA . VAL A 1 129 ? -13.844 -0.473 23.419 1.00 89.88 129 VAL A CA 1
ATOM 1068 C C . VAL A 1 129 ? -12.988 -1.653 22.967 1.00 89.88 129 VAL A C 1
ATOM 1070 O O . VAL A 1 129 ? -13.384 -2.803 23.161 1.00 89.88 129 VAL A O 1
ATOM 1073 N N . ASP A 1 130 ? -11.817 -1.392 22.395 1.00 89.12 130 ASP A N 1
ATOM 1074 C CA . ASP A 1 130 ? -10.923 -2.445 21.923 1.00 89.12 130 ASP A CA 1
ATOM 1075 C C . ASP A 1 130 ? -10.183 -3.156 23.060 1.00 89.12 130 ASP A C 1
ATOM 1077 O O . ASP A 1 130 ? -9.969 -4.366 22.949 1.00 89.12 130 ASP A O 1
ATOM 1081 N N . ILE A 1 131 ? -9.865 -2.454 24.153 1.00 89.38 131 ILE A N 1
ATOM 1082 C CA . ILE A 1 131 ? -9.237 -3.020 25.358 1.00 89.38 131 ILE A CA 1
ATOM 1083 C C . ILE A 1 131 ? -10.245 -3.850 26.160 1.00 89.38 131 ILE A C 1
ATOM 1085 O O . ILE A 1 131 ? -9.993 -5.013 26.459 1.00 89.38 131 ILE A O 1
ATOM 1089 N N . THR A 1 132 ? -11.404 -3.276 26.493 1.00 87.81 132 THR A N 1
ATOM 1090 C CA . THR A 1 132 ? -12.389 -3.923 27.385 1.00 87.81 132 THR A CA 1
ATOM 1091 C C . THR A 1 132 ? -13.318 -4.898 26.657 1.00 87.81 132 THR A C 1
ATOM 1093 O O . THR A 1 132 ? -14.040 -5.668 27.294 1.00 87.81 132 THR A O 1
ATOM 1096 N N . LYS A 1 133 ? -13.347 -4.839 25.317 1.00 88.44 133 LYS A N 1
ATOM 1097 C CA . LYS A 1 133 ? -14.290 -5.567 24.453 1.00 88.44 133 LYS A CA 1
ATOM 1098 C C . LYS A 1 133 ? -15.760 -5.348 24.835 1.00 88.44 133 LYS A C 1
ATOM 1100 O O . LYS A 1 133 ? -16.606 -6.176 24.509 1.00 88.44 133 LYS A O 1
ATOM 1105 N N . GLN A 1 134 ? -16.089 -4.221 25.470 1.00 87.31 134 GLN A N 1
ATOM 1106 C CA . GLN A 1 134 ? -17.453 -3.873 25.875 1.00 87.31 134 GLN A CA 1
ATOM 1107 C C . GLN A 1 134 ? -18.155 -2.970 24.846 1.00 87.31 134 GLN A C 1
ATOM 1109 O O . GLN A 1 134 ? -17.499 -2.245 24.089 1.00 87.31 134 GLN A O 1
ATOM 1114 N N . PRO A 1 135 ? -19.501 -2.984 24.777 1.00 89.50 135 PRO A N 1
ATOM 1115 C CA . PRO A 1 135 ? -20.243 -2.078 23.906 1.00 89.50 135 PRO A CA 1
ATOM 1116 C C . PRO A 1 135 ? -20.106 -0.612 24.349 1.00 89.50 135 PRO A C 1
ATOM 1118 O O . PRO A 1 135 ? -20.124 -0.293 25.538 1.00 89.50 135 PRO A O 1
ATOM 1121 N N . VAL A 1 136 ? -20.051 0.298 23.367 1.00 89.25 136 VAL A N 1
ATOM 1122 C CA . VAL A 1 136 ? -19.855 1.751 23.565 1.00 89.25 136 VAL A CA 1
ATOM 1123 C C . VAL A 1 136 ? -20.875 2.356 24.531 1.00 89.25 136 VAL A C 1
ATOM 1125 O O . VAL A 1 136 ? -20.532 3.247 25.304 1.00 89.25 136 VAL A O 1
ATOM 1128 N N . THR A 1 137 ? -22.131 1.909 24.474 1.00 90.06 137 THR A N 1
ATOM 1129 C CA . THR A 1 137 ? -23.205 2.443 25.324 1.00 90.06 137 THR A CA 1
ATOM 1130 C C . THR A 1 137 ? -22.930 2.165 26.797 1.00 90.06 137 THR A C 1
ATOM 1132 O O . THR A 1 137 ? -23.011 3.079 27.607 1.00 90.06 137 THR A O 1
ATOM 1135 N N . TYR A 1 138 ? -22.508 0.939 27.116 1.00 89.81 138 TYR A N 1
ATOM 1136 C CA . TYR A 1 138 ? -22.244 0.505 28.484 1.00 89.81 138 TYR A CA 1
ATOM 1137 C C . TYR A 1 138 ? -20.991 1.172 29.062 1.00 89.81 138 TYR A C 1
ATOM 1139 O O . TYR A 1 138 ? -21.001 1.662 30.186 1.00 89.81 138 TYR A O 1
ATOM 1147 N N . LEU A 1 139 ? -19.935 1.301 28.254 1.00 90.44 139 LEU A N 1
ATOM 1148 C CA . LEU A 1 139 ? -18.743 2.054 28.651 1.00 90.44 139 LEU A CA 1
ATOM 1149 C C . LEU A 1 139 ? -19.060 3.522 28.945 1.00 90.44 139 LEU A C 1
ATOM 1151 O O . LEU A 1 139 ? -18.551 4.066 29.916 1.00 90.44 139 LEU A O 1
ATOM 1155 N N . LYS A 1 140 ? -19.910 4.172 28.140 1.00 89.94 140 LYS A N 1
ATOM 1156 C CA . LYS A 1 140 ? -20.303 5.571 28.370 1.00 89.94 140 LYS A CA 1
ATOM 1157 C C . LYS A 1 140 ? -21.118 5.761 29.648 1.00 89.94 140 LYS A C 1
ATOM 1159 O O . LYS A 1 140 ? -20.997 6.819 30.255 1.00 89.94 140 LYS A O 1
ATOM 1164 N N . GLU A 1 141 ? -21.937 4.787 30.038 1.00 91.56 141 GLU A N 1
ATOM 1165 C CA . GLU A 1 141 ? -22.672 4.819 31.310 1.00 91.56 141 GLU A CA 1
ATOM 1166 C C . GLU A 1 141 ? -21.694 4.820 32.489 1.00 91.56 141 GLU A C 1
ATOM 1168 O O . GLU A 1 141 ? -21.718 5.743 33.299 1.00 91.56 141 GLU A O 1
ATOM 1173 N N . ILE A 1 142 ? -20.755 3.868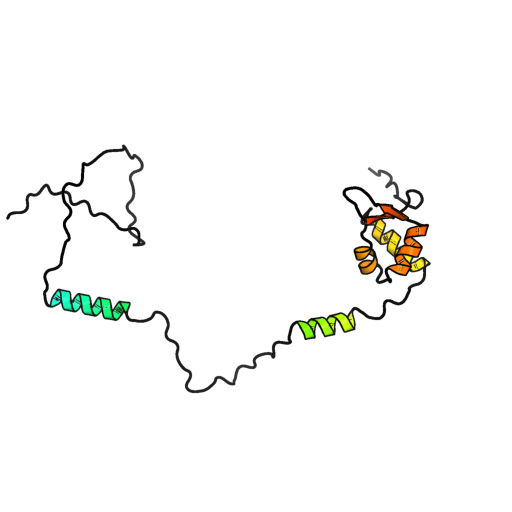 32.509 1.00 89.38 142 ILE A N 1
ATOM 1174 C CA . ILE A 1 142 ? -19.743 3.753 33.569 1.00 89.38 142 ILE A CA 1
ATOM 1175 C C . ILE A 1 142 ? -18.823 4.983 33.583 1.00 89.38 142 ILE A C 1
ATOM 1177 O O . ILE A 1 142 ? -18.625 5.609 34.623 1.00 89.38 142 ILE A O 1
ATOM 1181 N N . LEU A 1 143 ? -18.297 5.390 32.423 1.00 88.69 143 LEU A N 1
ATOM 1182 C CA . LEU A 1 143 ? -17.399 6.543 32.303 1.00 88.69 143 LEU A CA 1
ATOM 1183 C C . LEU A 1 143 ? -18.069 7.867 32.689 1.00 88.69 143 LEU A C 1
ATOM 1185 O O . LEU A 1 143 ? -17.377 8.790 33.102 1.00 88.69 143 LEU A O 1
ATOM 1189 N N . ARG A 1 144 ? -19.397 7.982 32.593 1.00 88.50 144 ARG A N 1
ATOM 1190 C CA . ARG A 1 144 ? -20.124 9.173 33.053 1.00 88.50 144 ARG A CA 1
ATOM 1191 C C . ARG A 1 144 ? -20.172 9.279 34.580 1.00 88.50 144 ARG A C 1
ATOM 1193 O O . ARG A 1 144 ? -20.297 10.385 35.100 1.00 88.50 144 ARG A O 1
ATOM 1200 N N . GLU A 1 145 ? -20.063 8.161 35.290 1.00 86.75 145 GLU A N 1
ATOM 1201 C CA . GLU A 1 145 ? -20.033 8.130 36.754 1.00 86.75 145 GLU A CA 1
ATOM 1202 C C . GLU A 1 145 ? -18.629 8.463 37.289 1.00 86.75 145 GLU A C 1
ATOM 1204 O O . GLU A 1 145 ? -18.484 9.323 38.167 1.00 86.75 145 GLU A O 1
ATOM 1209 N N . ILE A 1 146 ? -17.589 7.847 36.711 1.00 85.25 146 ILE A N 1
ATOM 1210 C CA . ILE A 1 146 ? -16.205 7.912 37.224 1.00 85.25 146 ILE A CA 1
ATOM 1211 C C . ILE A 1 146 ? -15.268 8.865 36.464 1.00 85.25 146 ILE A C 1
ATOM 1213 O O . ILE A 1 146 ? -14.208 9.223 36.978 1.00 85.25 146 ILE A O 1
ATOM 1217 N N . GLY A 1 147 ? -15.619 9.261 35.241 1.00 84.44 147 GLY A N 1
ATOM 1218 C CA . GLY A 1 147 ? -14.735 9.973 34.320 1.00 84.44 147 GLY A CA 1
ATOM 1219 C C . GLY A 1 147 ? -15.205 11.379 33.956 1.00 84.44 147 GLY A C 1
ATOM 1220 O O . GLY A 1 147 ? -16.323 11.802 34.257 1.00 84.44 147 GLY A O 1
ATOM 1221 N N . ILE A 1 148 ? -14.319 12.111 33.289 1.00 84.81 148 ILE A N 1
ATOM 1222 C CA . ILE A 1 148 ? -14.546 13.436 32.717 1.00 84.81 148 ILE A CA 1
ATOM 1223 C C . ILE A 1 148 ? -14.350 13.320 31.202 1.00 84.81 148 ILE A C 1
ATOM 1225 O O . ILE A 1 148 ? -13.413 12.680 30.719 1.00 84.81 148 ILE A O 1
ATOM 1229 N N . TYR A 1 149 ? -15.267 13.912 30.438 1.00 88.19 149 TYR A N 1
ATOM 1230 C CA . TYR A 1 149 ? -15.183 13.947 28.981 1.00 88.19 149 TYR A CA 1
ATOM 1231 C C . TYR A 1 149 ? -14.585 15.274 28.522 1.00 88.19 149 TYR A C 1
ATOM 1233 O O . TYR A 1 149 ? -15.188 16.333 28.723 1.00 88.19 149 TYR A O 1
ATOM 1241 N N . ASN A 1 150 ? -13.421 15.224 27.873 1.00 83.69 150 ASN A N 1
ATOM 1242 C CA . ASN A 1 150 ? -12.762 16.426 27.389 1.00 83.69 150 ASN A CA 1
ATOM 1243 C C . ASN A 1 150 ? -13.263 16.813 25.985 1.00 83.69 150 ASN A C 1
ATOM 1245 O O . ASN A 1 150 ? -13.061 16.110 24.992 1.00 83.69 150 ASN A O 1
ATOM 1249 N N . VAL A 1 151 ? -13.937 17.962 25.898 1.00 78.19 151 VAL A N 1
ATOM 1250 C CA . VAL A 1 151 ? -14.567 18.464 24.663 1.00 78.19 151 VAL A CA 1
ATOM 1251 C C . VAL A 1 151 ? -13.653 19.436 23.899 1.00 78.19 151 VAL A C 1
ATOM 1253 O O . VAL A 1 151 ? -13.918 19.738 22.731 1.00 78.19 151 VAL A O 1
ATOM 1256 N N . LYS A 1 152 ? -12.582 19.955 24.521 1.00 77.19 152 LYS A N 1
ATOM 1257 C CA . LYS A 1 152 ? -11.780 21.067 23.979 1.00 77.19 152 LYS A CA 1
ATOM 1258 C C . LYS A 1 152 ? -10.271 20.804 24.083 1.00 77.19 152 LYS A C 1
ATOM 1260 O O . LYS A 1 152 ? -9.795 20.234 25.053 1.00 77.19 152 LYS 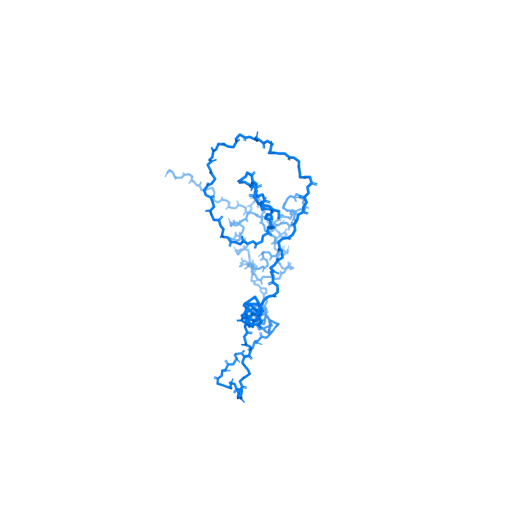A O 1
ATOM 1265 N N . GLY A 1 153 ? -9.510 21.290 23.101 1.00 73.94 153 GLY A N 1
ATOM 1266 C CA . GLY A 1 153 ?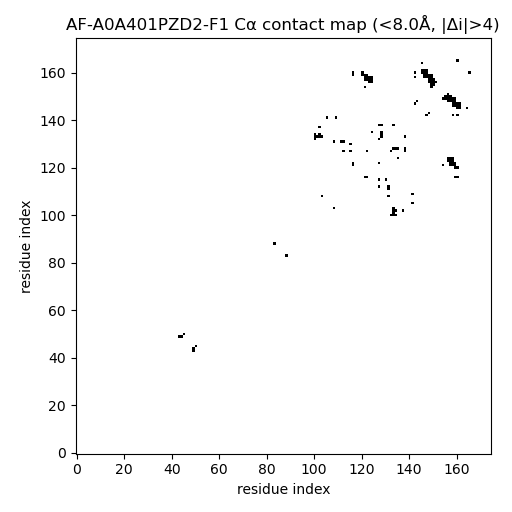 -8.041 21.223 23.091 1.00 73.94 153 GLY A CA 1
ATOM 1267 C C . GLY A 1 153 ? -7.458 20.069 22.267 1.00 73.94 153 GLY A C 1
ATOM 1268 O O . GLY A 1 153 ? -8.147 19.468 21.444 1.00 73.94 153 GLY A O 1
ATOM 1269 N N . THR A 1 154 ? -6.169 19.786 22.471 1.00 71.94 154 THR A N 1
ATOM 1270 C CA . THR A 1 154 ? -5.384 18.744 21.774 1.00 71.94 154 THR A CA 1
ATOM 1271 C C . THR A 1 154 ? -5.861 17.321 22.077 1.00 71.94 154 THR A C 1
ATOM 1273 O O . THR A 1 154 ? -5.718 16.439 21.237 1.00 71.94 154 THR A O 1
ATOM 1276 N N . HIS A 1 155 ? -6.507 17.111 23.227 1.00 70.25 155 HIS A N 1
ATOM 1277 C CA . HIS A 1 155 ? -7.124 15.844 23.640 1.00 70.25 155 HIS A CA 1
ATOM 1278 C C . HIS A 1 155 ? -8.648 15.866 23.440 1.00 70.25 155 HIS A C 1
ATOM 1280 O O . HIS A 1 155 ? -9.437 15.500 24.306 1.00 70.25 155 HIS A O 1
ATOM 1286 N N . LYS A 1 156 ? -9.098 16.362 22.284 1.00 75.81 156 LYS A N 1
ATOM 1287 C CA . LYS A 1 156 ? -10.526 16.427 21.967 1.00 75.81 156 LYS A CA 1
ATOM 1288 C C . LYS A 1 156 ? -11.121 15.018 21.865 1.00 75.81 156 LYS A C 1
ATOM 1290 O O . LYS A 1 156 ? -10.595 14.165 21.155 1.00 75.81 156 LYS A O 1
ATOM 1295 N N . ASN A 1 157 ? -12.277 14.823 22.498 1.00 83.94 157 ASN A N 1
ATOM 1296 C CA . ASN A 1 157 ? -13.040 13.573 22.531 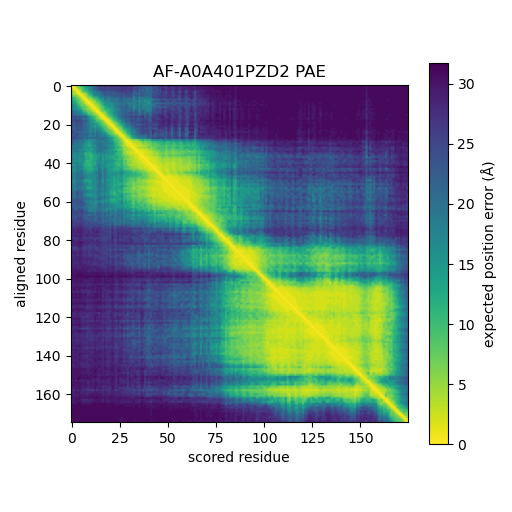1.00 83.94 157 ASN A CA 1
ATOM 1297 C C . ASN A 1 157 ? -12.370 12.425 23.309 1.00 83.94 157 ASN A C 1
ATOM 1299 O O . ASN A 1 157 ? -12.687 11.257 23.065 1.00 83.94 157 ASN A O 1
ATOM 1303 N N . THR A 1 158 ? -11.468 12.735 24.240 1.00 86.88 158 THR A N 1
ATOM 1304 C CA . THR A 1 158 ? -10.887 11.740 25.148 1.00 86.88 158 THR A CA 1
ATOM 1305 C C . THR A 1 158 ? -11.611 11.711 26.488 1.00 86.88 158 THR A C 1
ATOM 1307 O O . THR A 1 158 ? -12.176 12.710 26.939 1.00 86.88 158 THR A O 1
ATOM 1310 N N . TRP A 1 159 ? -11.565 10.552 27.132 1.00 89.62 159 TRP A N 1
ATOM 1311 C CA . TRP A 1 159 ? -11.976 10.356 28.514 1.00 89.62 159 TRP A CA 1
ATOM 1312 C C . TRP A 1 159 ? -10.753 10.374 29.420 1.00 89.62 159 TRP A C 1
ATOM 1314 O O . TRP A 1 159 ? -9.705 9.841 29.055 1.00 89.62 159 TRP A O 1
ATOM 1324 N N . GLU A 1 160 ? -10.918 10.968 30.593 1.00 85.25 160 GLU A N 1
ATOM 1325 C CA . GLU A 1 160 ? -9.979 10.917 31.712 1.00 85.25 160 GLU A CA 1
ATOM 1326 C C . GLU A 1 160 ? -10.733 10.476 32.972 1.00 85.25 160 GLU A C 1
ATOM 1328 O O . GLU A 1 160 ? -11.947 10.671 33.075 1.00 85.25 160 GLU A O 1
ATOM 1333 N N . LEU A 1 161 ? -10.044 9.869 33.935 1.00 85.50 161 LEU A N 1
ATOM 1334 C CA . LEU A 1 161 ? -10.642 9.590 35.242 1.00 85.50 161 LEU A CA 1
ATOM 1335 C C . LEU A 1 161 ? -10.724 10.872 36.072 1.00 85.50 161 LEU A C 1
ATOM 1337 O O . LEU A 1 161 ? -9.839 11.728 35.995 1.00 85.50 161 LEU A O 1
ATOM 1341 N N . LYS A 1 162 ? -11.769 10.997 36.899 1.00 81.75 162 LYS A N 1
ATOM 1342 C CA . LYS A 1 162 ? -11.842 12.086 37.880 1.00 81.75 162 LYS A CA 1
ATOM 1343 C C . LYS A 1 162 ? -10.602 12.063 38.786 1.00 81.75 162 LYS A C 1
ATOM 1345 O O . LYS A 1 162 ? -10.131 10.981 39.141 1.00 81.75 162 LYS A O 1
ATOM 1350 N N . PRO A 1 163 ? -10.117 13.236 39.229 1.00 68.94 163 PRO A N 1
ATOM 1351 C CA . PRO A 1 163 ? -8.957 13.332 40.115 1.00 68.94 163 PRO A CA 1
ATOM 1352 C C . PRO A 1 163 ? -9.146 12.574 41.439 1.00 68.94 163 PRO A C 1
ATOM 1354 O O . PRO A 1 163 ? -8.168 12.106 42.003 1.00 68.94 163 PRO A O 1
ATOM 1357 N N . GLU A 1 164 ? -10.390 12.388 41.890 1.00 66.69 164 GLU A N 1
ATOM 1358 C CA . GLU A 1 164 ? -10.743 11.620 43.095 1.00 66.69 164 G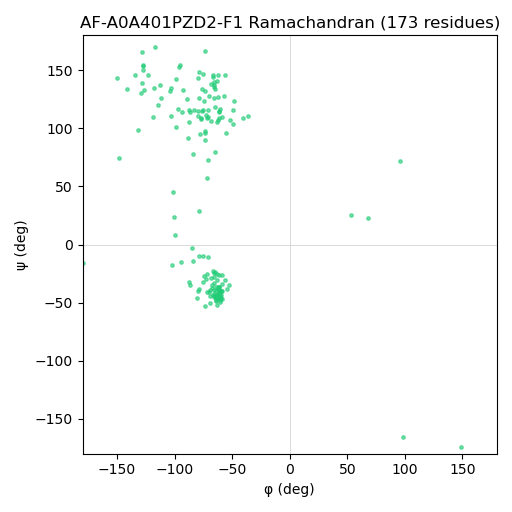LU A CA 1
ATOM 1359 C C . GLU A 1 164 ? -10.482 10.110 42.963 1.00 66.69 164 GLU A C 1
ATOM 1361 O O . GLU A 1 164 ? -10.181 9.453 43.951 1.00 66.69 164 GLU A O 1
ATOM 1366 N N . TYR A 1 165 ? -10.559 9.564 41.745 1.00 60.66 165 TYR A N 1
ATOM 1367 C CA . TYR A 1 165 ? -10.269 8.153 41.446 1.00 60.66 165 TYR A CA 1
ATOM 1368 C C . TYR A 1 165 ? -8.864 7.954 40.876 1.00 60.66 165 TYR A C 1
ATOM 1370 O O . TYR A 1 165 ? -8.501 6.870 40.420 1.00 60.66 165 TYR A O 1
ATOM 1378 N N . ARG A 1 166 ? -8.061 9.017 40.880 1.00 61.81 166 ARG A N 1
ATOM 1379 C CA . ARG A 1 166 ? -6.679 8.998 40.433 1.00 61.81 166 ARG A CA 1
ATOM 1380 C C . ARG A 1 166 ? -5.830 8.522 41.604 1.00 61.81 166 ARG A C 1
ATOM 1382 O O . ARG A 1 166 ? -5.191 9.316 42.286 1.00 61.81 166 ARG A O 1
ATOM 1389 N N . HIS A 1 167 ? -5.831 7.214 41.845 1.00 54.91 167 HIS A N 1
ATOM 1390 C CA . HIS A 1 167 ? -4.814 6.592 42.685 1.00 54.91 167 HIS A CA 1
ATOM 1391 C C . HIS A 1 167 ? -3.487 6.608 41.922 1.00 54.91 167 HIS A C 1
ATOM 1393 O O . HIS A 1 167 ? -3.012 5.582 41.448 1.00 54.91 167 HIS A O 1
ATOM 1399 N N . TYR A 1 168 ? -2.869 7.785 41.800 1.00 52.91 168 TYR A N 1
ATOM 1400 C CA . TYR A 1 168 ? -1.420 7.788 41.773 1.00 52.91 168 TYR A CA 1
ATOM 1401 C C . TYR A 1 168 ? -1.027 7.201 43.122 1.00 52.91 168 TYR A C 1
ATOM 1403 O O . TYR A 1 168 ? -1.226 7.835 44.158 1.00 52.91 168 TYR A O 1
ATOM 1411 N N . GLN A 1 169 ? -0.504 5.977 43.124 1.00 43.34 169 GLN A N 1
ATOM 1412 C CA . GLN A 1 169 ? 0.575 5.701 44.055 1.00 43.34 169 GLN A CA 1
ATOM 1413 C C . GLN A 1 169 ? 1.544 6.865 43.825 1.00 43.34 169 GLN A C 1
ATOM 1415 O O . GLN A 1 169 ? 2.152 6.977 42.761 1.00 43.34 169 GLN A O 1
ATOM 1420 N N . SER A 1 170 ? 1.567 7.831 44.741 1.00 36.09 170 SER A N 1
ATOM 1421 C CA . SER A 1 170 ? 2.773 8.603 44.950 1.00 36.09 170 SER A CA 1
ATOM 1422 C C . SER A 1 170 ? 3.809 7.537 45.244 1.00 36.09 170 SER A C 1
ATOM 1424 O O . SER A 1 170 ? 3.819 7.005 46.350 1.00 36.09 170 SER A O 1
ATOM 1426 N N . GLU A 1 171 ? 4.559 7.121 44.223 1.00 39.97 171 GLU A N 1
ATOM 1427 C CA . GLU A 1 171 ? 5.774 6.364 44.446 1.00 39.97 171 GLU A CA 1
ATOM 1428 C C . GLU A 1 171 ? 6.564 7.198 45.444 1.00 39.97 171 GLU A C 1
ATOM 1430 O O . GLU A 1 171 ? 7.024 8.306 45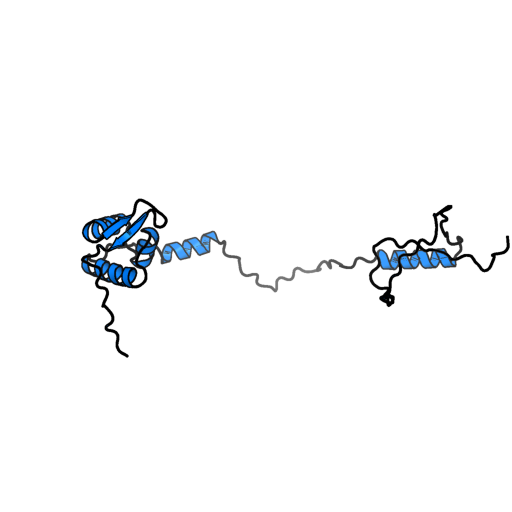.142 1.00 39.97 171 GLU A O 1
ATOM 1435 N N . ASP A 1 172 ? 6.610 6.702 46.678 1.00 37.25 172 ASP A N 1
ATOM 1436 C CA . ASP A 1 172 ? 7.598 7.119 47.637 1.00 37.25 172 ASP A CA 1
ATOM 1437 C C . ASP A 1 172 ? 8.933 7.029 46.910 1.00 37.25 172 ASP A C 1
ATOM 1439 O O . ASP A 1 172 ? 9.375 5.953 46.493 1.00 37.25 172 ASP A O 1
ATOM 1443 N N . LYS A 1 173 ? 9.556 8.198 46.736 1.00 43.84 173 LYS A N 1
ATOM 1444 C CA . LYS A 1 173 ? 10.995 8.303 46.549 1.00 43.84 173 LYS A CA 1
ATOM 1445 C C . LYS A 1 173 ? 11.646 7.312 47.510 1.00 43.84 173 LYS A C 1
ATOM 1447 O O . LYS A 1 173 ? 11.654 7.543 48.715 1.00 43.84 173 LYS A O 1
ATOM 1452 N N . SER A 1 174 ? 12.203 6.244 46.969 1.00 37.75 174 SER A N 1
ATOM 1453 C CA . SER A 1 174 ? 13.213 5.452 47.649 1.00 37.75 174 SER A CA 1
ATOM 1454 C C . SER A 1 174 ? 14.469 5.515 46.787 1.00 37.75 174 SER A C 1
ATOM 1456 O O . SER A 1 174 ? 14.469 5.081 45.640 1.00 37.75 174 SER A O 1
ATOM 1458 N N . GLU A 1 175 ? 15.429 6.244 47.361 1.00 32.94 175 GLU A N 1
ATOM 1459 C CA . GLU A 1 175 ? 16.882 6.317 47.129 1.00 32.94 175 GLU A CA 1
ATOM 1460 C C . GLU A 1 175 ? 17.528 5.357 46.122 1.00 32.94 175 GLU A C 1
ATOM 1462 O O . GLU A 1 175 ? 17.344 4.125 46.240 1.00 32.94 175 GLU A O 1
#

pLDDT: mean 75.85, std 18.68, range [31.8, 95.88]

Solvent-accessible surface area (backbone atoms only — not comparable to full-atom values): 11973 Å² total; per-residue (Å²): 134,85,86,69,95,82,72,82,79,84,81,85,80,73,96,80,77,88,84,79,91,71,88,74,76,94,70,87,73,92,76,84,94,78,78,88,87,78,85,86,81,94,74,82,74,94,42,71,70,52,54,52,52,51,50,51,55,49,57,61,69,69,52,69,95,73,79,88,78,82,68,95,61,83,82,76,86,65,85,71,78,79,78,74,53,70,67,57,59,50,50,56,50,45,66,64,67,66,52,78,62,59,85,70,58,71,66,63,53,48,56,54,49,52,62,49,44,73,76,38,72,64,43,43,66,68,57,53,29,69,72,71,48,43,53,70,70,61,51,52,56,54,40,65,75,55,32,43,79,34,81,66,72,96,57,53,66,21,41,30,69,34,76,89,74,55,76,67,74,74,73,72,87,74,130

Nearest PDB structures (foldseek):
  7enc-assembly1_FB  TM=5.788E-01  e=3.581E-14  Homo sapiens
  6o9l-assembly1_T  TM=5.515E-01  e=2.122E-14  Homo sapiens
  8cen-assembly1_R  TM=6.151E-01  e=1.034E-05  Saccharomyces cerevisiae
  5fmf-assembly1_V  TM=8.610E-01  e=2.717E-04  Saccharomyces cerevisiae
  5fz5-assembly1_R  TM=5.124E-01  e=1.324E-04  Saccharomyces cerevisiae

Foldseek 3Di:
DDDDPPDDDDDDDDPDDPDDDDDDPPDDDDDDPDDDPDDDDDDDDDDPVVVVVVVVVCVVVVPDPDDDDDDPDDPPVDDDPDPDDPVVVVVVVCVVPVPPLDDDDPVVLVVQVVVVCVVPQKDALVVSCVSSVHDSVVVCVSLVVFWDAACDDPRHRIIGGDPVPPPPPPPPDDD